Protein AF-A0A3S4XU79-F1 (afdb_monomer_lite)

Foldseek 3Di:
DFFPCRVPPQAAADQPPQPVVCCVSCVPPVHHTYGDPVVSVVSVVCVVVVVPDDDPDDDDDDDDDLVSVHVVSVVLVVVCVVCVVVVHDDDPVSPD

Structure (mmCIF, N/CA/C/O backbone):
data_AF-A0A3S4XU79-F1
#
_entry.id   AF-A0A3S4XU79-F1
#
loop_
_atom_site.group_PDB
_atom_site.id
_atom_site.type_symbol
_atom_site.label_atom_id
_atom_site.label_alt_id
_atom_site.label_comp_id
_atom_site.label_asym_id
_atom_site.label_entity_id
_atom_site.label_seq_id
_atom_site.pdbx_PDB_ins_code
_atom_site.Cartn_x
_atom_site.Cartn_y
_atom_site.Cartn_z
_atom_site.occupancy
_atom_site.B_iso_or_equiv
_atom_site.auth_seq_id
_atom_site.auth_comp_id
_atom_site.auth_asym_id
_atom_site.auth_atom_id
_atom_site.pdbx_PDB_model_num
ATOM 1 N N . MET A 1 1 ? -10.545 6.962 0.103 1.00 50.34 1 MET A N 1
ATOM 2 C CA . MET A 1 1 ? -9.859 5.781 -0.439 1.00 50.34 1 MET A CA 1
ATOM 3 C C . MET A 1 1 ? -10.010 4.726 0.638 1.00 50.34 1 MET A C 1
ATOM 5 O O . MET A 1 1 ? -9.759 5.018 1.802 1.00 50.34 1 MET A O 1
ATOM 9 N N . LYS A 1 2 ? -10.704 3.651 0.302 1.00 61.81 2 LYS A N 1
ATOM 10 C CA . LYS A 1 2 ? -11.174 2.603 1.202 1.00 61.81 2 LYS A CA 1
ATOM 11 C C . LYS A 1 2 ? -10.938 1.311 0.418 1.00 61.81 2 LYS A C 1
ATOM 13 O O . LYS A 1 2 ? -11.116 1.338 -0.801 1.00 61.81 2 LYS A O 1
ATOM 18 N N . GLY A 1 3 ? -10.548 0.213 1.071 1.00 69.06 3 GLY A N 1
ATOM 19 C CA . GLY A 1 3 ? -10.492 -1.092 0.405 1.00 69.06 3 GLY A CA 1
ATOM 20 C C . GLY A 1 3 ? -11.798 -1.397 -0.335 1.00 69.06 3 GLY A C 1
ATOM 21 O O . GLY A 1 3 ? -12.837 -0.810 -0.032 1.00 69.06 3 GLY A O 1
ATOM 22 N N . ILE A 1 4 ? -11.754 -2.295 -1.320 1.00 81.81 4 ILE A N 1
ATOM 23 C CA . ILE A 1 4 ? -12.846 -2.514 -2.292 1.00 81.81 4 ILE A CA 1
ATOM 24 C C . ILE A 1 4 ? -14.224 -2.643 -1.614 1.00 81.81 4 ILE A C 1
ATOM 26 O O . ILE A 1 4 ? -15.214 -2.108 -2.109 1.00 81.81 4 ILE A O 1
ATOM 30 N N . CYS A 1 5 ? -14.278 -3.288 -0.445 1.00 88.25 5 CYS A N 1
ATOM 31 C CA . CYS A 1 5 ? -15.508 -3.513 0.313 1.00 88.25 5 CYS A CA 1
ATOM 32 C C . CYS A 1 5 ? -15.712 -2.555 1.500 1.00 88.25 5 CYS A C 1
ATOM 34 O O . CYS A 1 5 ? -16.758 -2.600 2.132 1.00 88.25 5 CYS A O 1
ATOM 36 N N . ALA A 1 6 ? -14.769 -1.665 1.813 1.00 86.56 6 ALA A N 1
ATOM 37 C CA . ALA A 1 6 ? -14.820 -0.800 2.999 1.00 86.56 6 ALA A CA 1
ATOM 38 C C . ALA A 1 6 ? -15.894 0.311 2.933 1.00 86.56 6 ALA A C 1
ATOM 40 O O . ALA A 1 6 ? -16.130 1.024 3.914 1.00 86.56 6 ALA A O 1
ATOM 41 N N . ALA A 1 7 ? -16.539 0.499 1.779 1.00 86.44 7 ALA A N 1
ATOM 42 C CA . ALA A 1 7 ? -17.719 1.353 1.648 1.00 86.44 7 ALA A CA 1
ATOM 43 C C . ALA A 1 7 ? -19.026 0.656 2.075 1.00 86.44 7 ALA A C 1
ATOM 45 O O . ALA A 1 7 ? -20.024 1.340 2.292 1.00 86.44 7 ALA A O 1
ATOM 46 N N . LEU A 1 8 ? -19.028 -0.676 2.192 1.00 88.69 8 LEU A N 1
ATOM 47 C CA . LEU A 1 8 ? -20.191 -1.447 2.621 1.00 88.69 8 LEU A CA 1
ATOM 48 C C . LEU A 1 8 ? -20.352 -1.323 4.140 1.00 88.69 8 LEU A C 1
ATOM 50 O O . LEU A 1 8 ? -19.397 -1.512 4.887 1.00 88.69 8 LEU A O 1
ATOM 54 N N . SER A 1 9 ? -21.561 -0.990 4.593 1.00 86.25 9 SER A N 1
ATOM 55 C CA . SER A 1 9 ? -21.852 -0.691 6.003 1.00 86.25 9 SER A CA 1
ATOM 56 C C . SER A 1 9 ? -21.736 -1.892 6.943 1.00 86.25 9 SER A C 1
ATOM 58 O O . SER A 1 9 ? -21.676 -1.710 8.150 1.00 86.25 9 SER A O 1
ATOM 60 N N . ASP A 1 10 ? -21.748 -3.102 6.396 1.00 87.50 10 ASP A N 1
ATOM 61 C CA . ASP A 1 10 ? -21.720 -4.389 7.095 1.00 87.50 10 ASP A CA 1
ATOM 62 C C . ASP A 1 10 ? -20.438 -5.190 6.809 1.00 87.50 10 ASP A C 1
ATOM 64 O O . ASP A 1 10 ? -20.378 -6.404 7.020 1.00 87.50 10 ASP A O 1
ATOM 68 N N . VAL A 1 11 ? -19.403 -4.511 6.308 1.00 91.06 11 VAL A N 1
ATOM 69 C CA . VAL A 1 11 ? -18.058 -5.067 6.163 1.00 91.06 11 VAL A CA 1
ATOM 70 C C . VAL A 1 11 ? -17.113 -4.308 7.093 1.00 91.06 11 VAL A C 1
ATOM 72 O O . VAL A 1 11 ? -16.860 -3.123 6.854 1.00 91.06 11 VAL A O 1
ATOM 75 N N . PRO A 1 12 ? -16.545 -4.966 8.122 1.00 91.94 12 PRO A N 1
ATOM 76 C CA . PRO A 1 12 ? -15.596 -4.315 9.009 1.00 91.94 12 PRO A CA 1
ATOM 77 C C . PRO A 1 12 ? -14.314 -3.957 8.253 1.00 91.94 12 PRO A C 1
ATOM 79 O O . PRO A 1 12 ? -13.838 -4.701 7.385 1.00 91.94 12 PRO A O 1
ATOM 82 N N . VAL A 1 13 ? -13.747 -2.803 8.600 1.00 92.31 13 VAL A N 1
ATOM 83 C CA . VAL A 1 13 ? -12.478 -2.315 8.059 1.00 92.31 13 VAL A CA 1
ATOM 84 C C . VAL A 1 13 ? -11.408 -2.482 9.124 1.00 92.31 13 VAL A C 1
ATOM 86 O O . VAL A 1 13 ? -11.394 -1.729 10.092 1.00 92.31 13 VAL A O 1
ATOM 89 N N . VAL A 1 14 ? -10.519 -3.456 8.959 1.00 93.50 14 VAL A N 1
ATOM 90 C CA . VAL A 1 14 ? -9.618 -3.884 10.037 1.00 93.50 14 VAL A CA 1
ATOM 91 C C . VAL A 1 14 ? -8.165 -3.651 9.661 1.00 93.50 14 VAL A C 1
ATOM 93 O O . VAL A 1 14 ? -7.701 -4.126 8.627 1.00 93.50 14 VAL A O 1
ATOM 96 N N . VAL A 1 15 ? -7.437 -2.963 10.538 1.00 93.81 15 VAL A N 1
ATOM 97 C CA . VAL A 1 15 ? -5.976 -3.002 10.614 1.00 93.81 15 VAL A CA 1
ATOM 98 C C . VAL A 1 15 ? -5.618 -3.965 11.751 1.00 93.81 15 VAL A C 1
ATOM 100 O O . VAL A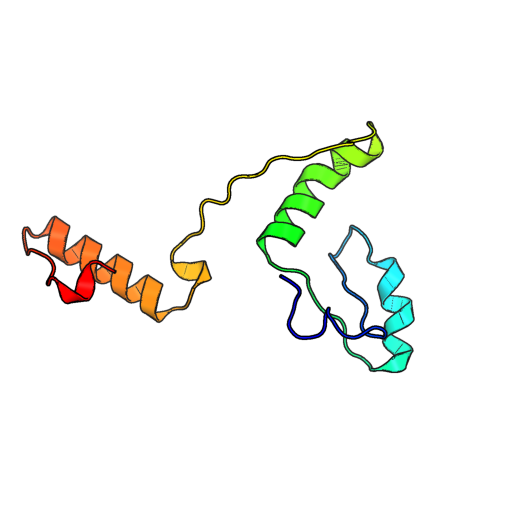 1 15 ? -5.978 -3.697 12.905 1.00 93.81 15 VAL A O 1
ATOM 103 N N . PRO A 1 16 ? -4.929 -5.087 11.465 1.00 91.19 16 PRO A N 1
ATOM 104 C CA . PRO A 1 16 ? -4.480 -6.014 12.503 1.00 91.19 16 PRO A CA 1
ATOM 105 C C . PRO A 1 16 ? -3.747 -5.277 13.627 1.00 91.19 16 PRO A C 1
ATOM 107 O O . PRO A 1 16 ? -3.060 -4.299 13.347 1.00 91.19 16 PRO A O 1
ATOM 110 N N . THR A 1 17 ? -3.918 -5.735 14.871 1.00 91.06 17 THR A N 1
ATOM 111 C CA . THR A 1 17 ? -3.400 -5.131 16.121 1.00 91.06 17 THR A CA 1
ATOM 112 C C . THR A 1 17 ? -3.925 -3.742 16.511 1.00 91.06 17 THR A C 1
ATOM 114 O O . THR A 1 17 ? -3.714 -3.334 17.653 1.00 91.06 17 THR A O 1
ATOM 117 N N . ILE A 1 18 ? -4.650 -3.034 15.638 1.00 93.69 18 ILE A N 1
ATOM 118 C CA . ILE A 1 18 ? -5.245 -1.720 15.949 1.00 93.69 18 ILE A CA 1
ATOM 119 C C . ILE A 1 18 ? -6.710 -1.853 16.356 1.00 93.69 18 ILE A C 1
ATOM 121 O O . ILE A 1 18 ? -7.108 -1.356 17.407 1.00 93.69 18 ILE A O 1
ATOM 125 N N . ASN A 1 19 ? -7.510 -2.531 15.535 1.00 93.00 19 ASN A N 1
ATOM 126 C CA . ASN A 1 19 ? -8.946 -2.713 15.752 1.00 93.00 19 ASN A CA 1
ATOM 127 C C . ASN A 1 19 ? -9.390 -4.150 15.439 1.00 93.00 19 ASN A C 1
ATOM 129 O O . ASN A 1 19 ? -10.456 -4.400 14.889 1.00 93.00 19 ASN A O 1
ATOM 133 N N . GLU A 1 20 ? -8.556 -5.123 15.804 1.00 92.31 20 GLU A N 1
ATOM 134 C CA . GLU A 1 20 ? -8.803 -6.552 15.565 1.00 92.31 20 GLU A CA 1
ATOM 135 C C . GLU A 1 20 ? -10.102 -7.067 16.216 1.00 92.31 20 GLU A C 1
ATOM 137 O O . GLU A 1 20 ? -10.715 -8.008 15.717 1.00 92.31 20 GLU A O 1
ATOM 142 N N . GLY A 1 21 ? -10.572 -6.416 17.287 1.00 91.88 21 GLY A N 1
ATOM 143 C CA . GLY A 1 21 ? -11.859 -6.723 17.921 1.00 91.88 21 GLY A CA 1
ATOM 144 C C . GLY A 1 21 ? -13.068 -6.587 16.985 1.00 91.88 21 GLY A C 1
ATOM 145 O O . GLY A 1 21 ? -14.058 -7.296 17.170 1.00 91.88 21 GLY A O 1
ATOM 146 N N . ASP A 1 22 ? -12.967 -5.769 15.935 1.00 90.50 22 ASP A N 1
ATOM 147 C CA . ASP A 1 22 ? -14.043 -5.550 14.960 1.00 90.50 22 ASP A CA 1
ATOM 148 C C . ASP A 1 22 ? -14.294 -6.795 14.087 1.00 90.50 22 ASP A C 1
ATOM 150 O O . ASP A 1 22 ? -15.340 -6.927 13.450 1.00 90.50 22 ASP A O 1
ATOM 154 N N . LEU A 1 23 ? -13.384 -7.779 14.102 1.00 89.62 23 LEU A N 1
ATOM 155 C CA . LEU A 1 23 ? -13.575 -9.059 13.412 1.00 89.62 23 LEU A CA 1
ATOM 156 C C . LEU A 1 23 ? -14.776 -9.857 13.939 1.00 89.62 23 LEU A C 1
ATOM 158 O O . LEU A 1 23 ? -15.258 -10.753 13.247 1.00 89.62 23 LEU A O 1
ATOM 162 N N . VAL A 1 24 ? -15.313 -9.541 15.122 1.00 85.19 24 VAL A N 1
ATOM 163 C CA . VAL A 1 24 ? -16.560 -10.155 15.616 1.00 85.19 24 VAL A CA 1
ATOM 164 C C . VAL A 1 24 ? -17.747 -9.857 14.682 1.00 85.19 24 VAL A C 1
ATOM 166 O O . VAL A 1 24 ? -18.665 -10.678 14.575 1.00 85.19 24 VAL A O 1
ATOM 169 N N . GLU A 1 25 ? -17.708 -8.741 13.947 1.00 76.19 25 GLU A N 1
ATOM 170 C CA . GLU A 1 25 ? -18.748 -8.334 12.993 1.00 76.19 25 GLU A CA 1
ATOM 171 C C . GLU A 1 25 ? -18.728 -9.130 11.674 1.00 76.19 25 GLU A C 1
ATOM 173 O O . GLU A 1 25 ? -19.690 -9.074 10.905 1.00 76.19 25 GLU A O 1
ATOM 178 N N . LEU A 1 26 ? -17.707 -9.972 11.443 1.00 79.88 26 LEU A N 1
ATOM 179 C CA . LEU A 1 26 ? -17.594 -10.842 10.259 1.00 79.88 26 LEU A CA 1
ATOM 180 C C . LEU A 1 26 ? -18.818 -11.735 10.012 1.00 79.88 26 LEU A C 1
ATOM 182 O O . LEU A 1 26 ? -19.026 -12.195 8.890 1.00 79.88 26 LEU A O 1
ATOM 186 N N . ARG A 1 27 ? -19.643 -11.975 11.035 1.00 73.94 27 ARG A N 1
ATOM 187 C CA . ARG A 1 27 ? -20.808 -12.871 10.984 1.00 73.94 27 ARG A CA 1
ATOM 188 C C . ARG A 1 27 ? -21.879 -12.457 9.969 1.00 73.94 27 ARG A C 1
ATOM 190 O O . ARG A 1 27 ? -22.711 -13.293 9.629 1.00 73.94 27 ARG A O 1
ATOM 197 N N . GLN A 1 28 ? -21.886 -11.206 9.500 1.00 76.94 28 GLN A N 1
ATOM 198 C CA . GLN A 1 28 ? -22.915 -10.712 8.575 1.00 76.94 28 GLN A CA 1
ATOM 199 C C . GLN A 1 28 ? -22.654 -11.111 7.113 1.00 76.94 28 GLN A C 1
ATOM 201 O O . GLN A 1 28 ? -23.585 -11.504 6.412 1.00 76.94 28 GLN A O 1
ATOM 206 N N . ARG A 1 29 ? -21.394 -11.043 6.651 1.00 84.00 29 ARG A N 1
ATOM 207 C CA . ARG A 1 29 ? -21.020 -11.316 5.246 1.00 84.00 29 ARG A CA 1
ATOM 208 C C . ARG A 1 29 ? -19.857 -12.287 5.048 1.00 84.00 29 ARG A C 1
ATOM 210 O O . ARG A 1 29 ? -19.621 -12.694 3.916 1.00 84.00 29 ARG A O 1
ATOM 217 N N . ASN A 1 30 ? -19.131 -12.651 6.105 1.00 90.25 30 ASN A N 1
ATOM 218 C CA . ASN A 1 30 ? -17.845 -13.358 6.029 1.00 90.25 30 ASN A CA 1
ATOM 219 C C . ASN A 1 30 ? -16.800 -12.625 5.162 1.00 90.25 30 ASN A C 1
ATOM 221 O O . ASN A 1 30 ? -15.965 -13.253 4.516 1.00 90.25 30 ASN A O 1
ATOM 225 N N . ILE A 1 31 ? -16.858 -11.291 5.133 1.00 91.06 31 ILE A N 1
ATOM 226 C CA . ILE A 1 31 ? -15.931 -10.426 4.397 1.00 91.06 31 ILE A CA 1
ATOM 227 C C . ILE A 1 31 ? -15.370 -9.408 5.383 1.00 91.06 31 ILE A C 1
ATOM 229 O O . ILE A 1 31 ? -16.133 -8.784 6.114 1.00 91.06 31 ILE A O 1
ATOM 233 N N . VAL A 1 32 ? -14.055 -9.209 5.356 1.00 91.38 32 VAL A N 1
ATOM 234 C CA . VAL A 1 32 ? -13.360 -8.091 6.006 1.00 91.38 32 VAL A CA 1
ATOM 235 C C . VAL A 1 32 ? -12.646 -7.282 4.932 1.00 91.38 32 VAL A C 1
ATOM 237 O O . VAL A 1 32 ? -12.144 -7.846 3.957 1.00 91.38 32 VAL A O 1
ATOM 240 N N . SER A 1 33 ? -12.601 -5.963 5.092 1.00 92.38 33 SER A N 1
ATOM 241 C CA . SER A 1 33 ? -11.811 -5.094 4.225 1.00 92.38 33 SER A CA 1
ATOM 242 C C . SER A 1 33 ? -10.563 -4.614 4.954 1.00 92.38 33 SER A C 1
ATOM 244 O O . SER A 1 33 ? -10.629 -4.160 6.092 1.00 92.38 33 SER A O 1
ATOM 246 N N . LEU A 1 34 ? -9.428 -4.626 4.265 1.00 89.69 34 LEU A N 1
ATOM 247 C CA . LEU A 1 34 ? -8.247 -3.879 4.688 1.00 89.69 34 LEU A CA 1
ATOM 248 C C . LEU A 1 34 ? -8.399 -2.416 4.216 1.00 89.69 34 LEU A C 1
ATOM 250 O O . LEU A 1 34 ? -8.926 -2.201 3.116 1.00 89.69 34 LEU A O 1
ATOM 254 N N . PRO A 1 35 ? -7.991 -1.400 4.996 1.00 91.44 35 PRO A N 1
ATOM 255 C CA . 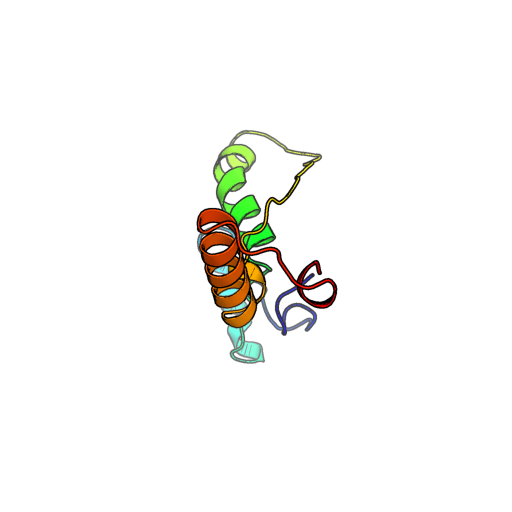PRO A 1 35 ? -7.824 -0.048 4.468 1.00 91.44 35 PRO A CA 1
ATOM 256 C C . PRO A 1 35 ? -6.696 0.018 3.430 1.00 91.44 35 PRO A C 1
ATOM 258 O O . PRO A 1 35 ? -5.917 -0.920 3.271 1.00 91.44 35 PRO A O 1
ATOM 261 N N . ASP A 1 36 ? -6.558 1.166 2.764 1.00 90.12 36 ASP A N 1
ATOM 262 C CA . ASP A 1 36 ? -5.409 1.416 1.895 1.00 90.12 36 ASP A CA 1
ATOM 263 C C . ASP A 1 36 ? -4.069 1.197 2.630 1.00 90.12 36 ASP A C 1
ATOM 265 O O . ASP A 1 36 ? -3.969 1.484 3.835 1.00 90.12 36 ASP A O 1
ATOM 269 N N . PRO A 1 37 ? -3.016 0.728 1.931 1.00 91.19 37 PRO A N 1
ATOM 270 C CA . PRO A 1 37 ? -1.717 0.467 2.545 1.00 91.19 37 PRO A CA 1
ATOM 271 C C . PRO A 1 37 ? -1.142 1.675 3.292 1.00 91.19 37 PRO A C 1
ATOM 273 O O . PRO A 1 37 ? -0.599 1.506 4.382 1.00 91.19 37 PRO A O 1
ATOM 276 N N . GLN A 1 38 ? -1.310 2.896 2.769 1.00 92.31 38 GLN A N 1
ATOM 277 C CA . GLN A 1 38 ? -0.811 4.117 3.417 1.00 92.31 38 GLN A CA 1
ATOM 278 C C . GLN A 1 38 ? -1.538 4.402 4.731 1.00 92.31 38 GLN A C 1
ATOM 280 O O . GLN A 1 38 ? -0.912 4.807 5.707 1.00 92.31 38 GLN A O 1
ATOM 285 N N . VAL A 1 39 ? -2.854 4.174 4.768 1.00 92.00 39 VAL A N 1
ATOM 286 C CA . VAL A 1 39 ? -3.665 4.368 5.977 1.00 92.00 39 VAL A CA 1
ATOM 287 C C . VAL A 1 39 ? -3.276 3.336 7.026 1.00 92.00 39 VAL A C 1
ATOM 289 O O . VAL A 1 39 ? -3.052 3.697 8.178 1.00 92.00 39 VAL A O 1
ATOM 292 N N . SER A 1 40 ? -3.131 2.073 6.621 1.00 92.75 40 SER A N 1
ATOM 293 C CA . SER A 1 40 ? -2.710 0.987 7.513 1.00 92.75 40 SER A CA 1
ATOM 294 C C . SER A 1 40 ? -1.312 1.241 8.087 1.00 92.75 40 SER A C 1
ATOM 296 O O . SER A 1 40 ? -1.105 1.119 9.294 1.00 92.75 40 SER A O 1
ATOM 298 N N . GLN A 1 41 ? -0.364 1.662 7.243 1.00 94.06 41 GLN A N 1
ATOM 299 C CA . GLN A 1 41 ? 0.997 2.004 7.658 1.00 94.06 41 GLN A CA 1
ATOM 300 C C . GLN A 1 41 ? 1.009 3.177 8.643 1.00 94.06 41 GLN A C 1
ATOM 302 O O . GLN A 1 41 ? 1.683 3.105 9.670 1.00 94.06 41 GLN A O 1
ATOM 307 N N . LEU A 1 42 ? 0.251 4.239 8.352 1.00 95.19 42 LEU A N 1
ATOM 308 C CA . LEU A 1 42 ? 0.148 5.394 9.236 1.00 95.19 42 LEU A CA 1
ATOM 309 C C . LEU A 1 42 ? -0.484 5.004 10.575 1.00 95.19 42 LEU A C 1
ATOM 311 O O . LEU A 1 42 ? 0.080 5.335 11.612 1.00 95.19 42 LEU A O 1
ATOM 315 N N . ALA A 1 43 ? -1.597 4.264 10.563 1.00 93.75 43 ALA A N 1
ATOM 316 C CA . ALA A 1 43 ? -2.289 3.806 11.767 1.00 93.75 43 ALA A CA 1
ATOM 317 C C . ALA A 1 43 ? -1.367 2.986 12.684 1.00 93.75 43 ALA A C 1
ATOM 319 O O . ALA A 1 43 ? -1.290 3.259 13.882 1.00 93.75 43 ALA A O 1
ATOM 320 N N . LEU A 1 44 ? -0.613 2.037 12.119 1.00 95.00 44 LEU A N 1
ATOM 321 C CA . LEU A 1 44 ? 0.373 1.254 12.868 1.00 95.00 44 LEU A CA 1
ATOM 322 C C . LEU A 1 44 ? 1.491 2.134 13.440 1.00 95.00 44 LEU A C 1
ATOM 324 O O . LEU A 1 44 ? 1.849 1.982 14.607 1.00 95.00 44 LEU A O 1
ATOM 328 N N . ALA A 1 45 ? 2.017 3.074 12.650 1.00 95.06 45 ALA A N 1
ATOM 329 C CA . ALA A 1 45 ? 3.105 3.952 13.075 1.00 95.06 45 ALA A CA 1
ATOM 330 C C . ALA A 1 45 ? 2.697 4.909 14.208 1.00 95.06 45 ALA A C 1
ATOM 332 O O . ALA A 1 45 ? 3.494 5.166 15.110 1.00 95.06 45 ALA A O 1
ATOM 333 N N . ILE A 1 46 ? 1.465 5.429 14.183 1.00 95.31 46 ILE A N 1
ATOM 334 C CA . ILE A 1 46 ? 0.980 6.378 15.197 1.00 95.31 46 ILE A CA 1
ATOM 335 C C . ILE A 1 46 ? 0.373 5.702 16.428 1.00 95.31 46 ILE A C 1
ATOM 337 O O . ILE A 1 46 ? 0.219 6.363 17.453 1.00 95.31 46 ILE A O 1
ATOM 341 N N . SER A 1 47 ? 0.020 4.417 16.352 1.00 94.12 47 SER A N 1
ATOM 342 C CA . SER A 1 47 ? -0.677 3.702 17.430 1.00 94.12 47 SER A CA 1
ATOM 343 C C . SER A 1 47 ? -0.009 3.846 18.808 1.00 94.12 47 SER A C 1
ATOM 345 O O . SER A 1 47 ? -0.702 4.226 19.754 1.00 94.12 47 SER A O 1
ATOM 347 N N . PRO A 1 48 ? 1.325 3.697 18.957 1.00 94.00 48 PRO A N 1
ATOM 348 C CA . PRO A 1 48 ? 1.977 3.910 20.252 1.00 94.00 48 PRO A CA 1
ATOM 349 C C . PRO A 1 48 ? 1.852 5.351 20.777 1.00 94.00 48 PRO A C 1
ATOM 351 O O . PRO A 1 48 ? 1.785 5.579 21.984 1.00 94.00 48 PRO A O 1
ATOM 354 N N . LEU A 1 49 ? 1.802 6.343 19.883 1.00 94.75 49 LEU A N 1
ATOM 355 C CA . LEU A 1 49 ? 1.663 7.752 20.263 1.00 94.75 49 LEU A CA 1
ATOM 356 C C . LEU A 1 49 ? 0.242 8.065 20.742 1.00 94.75 49 LEU A C 1
ATOM 358 O O . LEU A 1 49 ? 0.077 8.798 21.718 1.00 94.75 49 LEU A O 1
ATOM 362 N N . LEU A 1 50 ? -0.772 7.457 20.119 1.00 92.56 50 LEU A N 1
ATOM 363 C CA . LEU A 1 50 ? -2.174 7.583 20.535 1.00 92.56 50 LEU A CA 1
ATOM 364 C C . LEU A 1 50 ? -2.436 7.007 21.935 1.00 92.56 50 LEU A C 1
ATOM 366 O O . LEU A 1 50 ? -3.353 7.452 22.619 1.00 92.56 50 LEU A O 1
ATOM 370 N N . GLN A 1 51 ? -1.623 6.048 22.391 1.00 91.81 51 GLN A N 1
ATOM 371 C CA . GLN A 1 51 ? -1.730 5.490 23.747 1.00 91.81 51 GLN A CA 1
ATOM 372 C C . GLN A 1 51 ? -1.246 6.452 24.840 1.00 91.81 51 GLN A C 1
ATOM 374 O O . GLN A 1 51 ? -1.581 6.274 26.009 1.00 91.81 51 GLN A O 1
ATOM 379 N N . THR A 1 52 ? -0.443 7.455 24.481 1.00 95.38 52 THR A N 1
ATOM 380 C CA . THR A 1 52 ? 0.201 8.364 25.444 1.00 95.38 52 THR A CA 1
ATOM 381 C C . THR A 1 52 ? -0.241 9.814 25.287 1.00 95.38 52 THR A C 1
ATOM 383 O O . THR A 1 52 ? -0.104 10.603 26.221 1.00 95.38 52 THR A O 1
ATOM 386 N N . THR A 1 53 ? -0.784 10.180 24.126 1.00 94.81 53 THR A N 1
ATOM 387 C CA . THR A 1 53 ? -1.152 11.556 23.788 1.00 94.81 53 THR A CA 1
ATOM 388 C C . THR A 1 53 ? -2.407 11.598 22.925 1.00 94.81 53 THR A C 1
ATOM 390 O O . THR A 1 53 ? -2.676 10.687 22.145 1.00 94.81 53 THR A O 1
ATOM 393 N N . ASN A 1 54 ? -3.171 12.686 23.039 1.00 94.56 54 ASN A N 1
ATOM 394 C CA . ASN A 1 54 ? -4.303 12.934 22.155 1.00 94.56 54 ASN A CA 1
ATOM 395 C C . ASN A 1 54 ? -3.830 13.695 20.908 1.00 94.56 54 ASN A C 1
ATOM 397 O O . ASN A 1 54 ? -3.422 14.854 21.005 1.00 94.56 54 ASN A O 1
ATOM 401 N N . ILE A 1 55 ? -3.887 13.046 19.745 1.00 94.56 55 ILE A N 1
ATOM 402 C CA . ILE A 1 55 ? -3.518 13.643 18.458 1.00 94.56 55 ILE A CA 1
ATOM 403 C C . ILE A 1 55 ? -4.781 14.197 17.800 1.00 94.56 55 ILE A C 1
ATOM 405 O O . ILE A 1 55 ? -5.686 13.447 17.449 1.00 94.56 55 ILE A O 1
ATOM 409 N N . THR A 1 56 ? -4.833 15.512 17.599 1.00 95.69 56 THR A N 1
ATOM 410 C CA . THR A 1 56 ? -5.986 16.180 16.971 1.00 95.69 56 THR A CA 1
ATOM 411 C C . THR A 1 56 ? -5.848 16.320 15.459 1.00 95.69 56 THR A C 1
ATOM 413 O O . THR A 1 56 ? -6.855 16.443 14.765 1.00 95.69 56 THR A O 1
ATOM 416 N N . GLN A 1 57 ? -4.619 16.312 14.935 1.00 95.19 57 GLN A N 1
ATOM 417 C CA . GLN A 1 57 ? -4.360 16.520 13.515 1.00 95.19 57 GLN A CA 1
ATOM 418 C C . GLN A 1 57 ? -3.057 15.857 13.069 1.00 95.19 57 GLN A C 1
ATOM 420 O O . GLN A 1 57 ? -2.050 15.899 13.774 1.00 95.19 57 GLN A O 1
ATOM 425 N N . ILE A 1 58 ? -3.081 15.277 11.868 1.00 94.06 58 ILE A N 1
ATOM 426 C CA . ILE A 1 58 ? -1.922 14.664 11.219 1.00 94.06 58 ILE A CA 1
ATOM 427 C C . ILE A 1 58 ? -1.821 15.223 9.801 1.00 94.06 58 ILE A C 1
ATOM 429 O O . ILE A 1 58 ? -2.794 15.203 9.049 1.00 94.06 58 ILE A O 1
ATOM 433 N N . PHE A 1 59 ? -0.632 15.694 9.434 1.00 96.06 59 PHE A N 1
ATOM 434 C CA . PHE A 1 59 ? -0.269 15.959 8.047 1.00 96.06 59 PHE A CA 1
ATOM 435 C C . PHE A 1 59 ? 0.665 14.857 7.566 1.00 96.06 59 PHE A C 1
ATOM 437 O O . PHE A 1 59 ? 1.588 14.457 8.276 1.00 96.06 59 PHE A O 1
ATOM 444 N N . THR A 1 60 ? 0.432 14.350 6.361 1.00 94.25 60 THR A N 1
ATOM 445 C CA . THR A 1 60 ? 1.237 13.266 5.796 1.00 94.25 60 THR A CA 1
ATOM 446 C C . THR A 1 60 ? 1.456 13.507 4.314 1.00 94.25 60 THR A C 1
ATOM 448 O O . THR A 1 60 ? 0.520 13.832 3.588 1.00 94.25 60 THR A O 1
ATOM 451 N N . THR A 1 61 ? 2.695 13.304 3.874 1.00 95.94 61 THR A N 1
ATOM 452 C CA . THR A 1 61 ? 3.077 13.261 2.462 1.00 95.94 61 THR A CA 1
ATOM 453 C C . THR A 1 61 ? 3.523 11.842 2.149 1.00 95.94 61 THR A C 1
ATOM 455 O O . THR A 1 61 ? 4.427 11.321 2.801 1.00 95.94 61 THR A O 1
ATOM 458 N N . SER A 1 62 ? 2.894 11.205 1.166 1.00 93.69 62 SER A N 1
ATOM 459 C CA . SER A 1 62 ? 3.260 9.853 0.742 1.00 93.69 62 SER A CA 1
ATOM 460 C C . SER A 1 62 ? 4.235 9.900 -0.431 1.00 93.69 62 SER A C 1
ATOM 462 O O . SER A 1 62 ? 3.955 10.530 -1.447 1.00 93.69 62 SER A O 1
ATOM 464 N N . LEU A 1 63 ? 5.356 9.191 -0.304 1.00 95.50 63 LEU A N 1
ATOM 465 C CA . LEU A 1 63 ? 6.283 8.914 -1.401 1.00 95.50 63 LEU A CA 1
ATOM 466 C C . LEU A 1 63 ? 6.067 7.465 -1.832 1.00 95.50 63 LEU A C 1
ATOM 468 O O . LEU A 1 63 ? 6.539 6.538 -1.176 1.00 95.50 63 LEU A O 1
ATOM 472 N N . LEU A 1 64 ? 5.265 7.271 -2.877 1.00 94.12 64 LEU A N 1
ATOM 473 C CA . LEU A 1 64 ? 4.823 5.940 -3.283 1.00 94.12 64 LEU A CA 1
ATOM 474 C C . LEU A 1 64 ? 5.825 5.308 -4.260 1.00 94.12 64 LEU A C 1
ATOM 476 O O . LEU A 1 64 ? 6.222 5.963 -5.225 1.00 94.12 64 LEU A O 1
ATOM 480 N N . PRO A 1 65 ? 6.236 4.047 -4.042 1.00 95.06 65 PRO A N 1
ATOM 481 C CA . PRO A 1 65 ? 7.090 3.336 -4.986 1.00 95.06 65 PRO A CA 1
ATOM 482 C C . PRO A 1 65 ? 6.307 2.947 -6.249 1.00 95.06 65 PRO A C 1
ATOM 484 O O . PRO A 1 65 ? 5.090 2.785 -6.201 1.00 95.06 65 PRO A O 1
ATOM 487 N N . ALA A 1 66 ? 7.005 2.677 -7.357 1.00 95.31 66 ALA A N 1
ATOM 488 C CA . ALA A 1 66 ? 6.390 2.161 -8.590 1.00 95.31 66 ALA A CA 1
ATOM 489 C C . ALA A 1 66 ? 5.568 0.876 -8.367 1.00 95.31 66 ALA A C 1
ATOM 491 O O . ALA A 1 66 ? 4.543 0.670 -9.013 1.00 95.31 66 ALA A O 1
ATOM 492 N N . SER A 1 67 ? 5.979 0.040 -7.406 1.00 95.12 67 SER A N 1
ATOM 493 C CA . SER A 1 67 ? 5.269 -1.186 -7.023 1.00 95.12 67 SER A CA 1
ATOM 494 C C . SER A 1 67 ? 3.890 -0.946 -6.419 1.00 95.12 67 SER A C 1
ATOM 496 O O . SER A 1 67 ? 3.091 -1.876 -6.375 1.00 95.12 67 SER A O 1
ATOM 498 N N . TYR A 1 68 ? 3.596 0.278 -5.972 1.00 93.00 68 TYR A N 1
ATOM 499 C CA . TYR A 1 68 ? 2.262 0.639 -5.512 1.00 93.00 68 TYR A CA 1
ATOM 500 C C . TYR A 1 68 ? 1.233 0.600 -6.648 1.00 93.00 68 TYR A C 1
ATOM 502 O O . TYR A 1 68 ? 0.072 0.287 -6.405 1.00 93.00 68 TYR A O 1
ATOM 510 N N . GLN A 1 69 ? 1.657 0.904 -7.878 1.00 91.50 69 GLN A N 1
ATOM 511 C CA . GLN A 1 69 ? 0.753 0.973 -9.017 1.00 91.50 69 GLN A CA 1
ATOM 512 C C . GLN A 1 69 ? 0.453 -0.422 -9.571 1.00 91.50 69 GLN A C 1
ATOM 514 O O . GLN A 1 69 ? -0.684 -0.884 -9.507 1.00 91.50 69 GLN A O 1
ATOM 519 N N . ASN A 1 70 ? 1.464 -1.094 -10.125 1.00 93.25 70 ASN A N 1
ATOM 520 C CA . ASN A 1 70 ? 1.396 -2.477 -10.599 1.00 93.25 70 ASN A CA 1
ATOM 521 C C . ASN A 1 70 ? 2.798 -2.975 -11.011 1.00 93.25 70 ASN A C 1
ATOM 523 O O . ASN A 1 70 ? 3.781 -2.231 -10.998 1.00 93.25 70 ASN A O 1
ATOM 527 N N . GLY A 1 71 ? 2.895 -4.251 -11.399 1.00 95.31 71 GLY A N 1
ATOM 528 C CA . GLY A 1 71 ? 4.151 -4.848 -11.867 1.00 95.31 71 GLY A CA 1
ATOM 529 C C . GLY A 1 71 ? 4.669 -4.277 -13.194 1.00 95.31 71 GLY A C 1
ATOM 530 O O . GLY A 1 71 ? 5.876 -4.256 -13.418 1.00 95.31 71 GLY A O 1
ATOM 531 N N . GLU A 1 72 ? 3.790 -3.770 -14.059 1.00 95.62 72 GLU A N 1
ATOM 532 C CA . GLU A 1 72 ? 4.186 -3.139 -15.322 1.00 95.62 72 GLU A CA 1
ATOM 533 C C . GLU A 1 72 ? 4.930 -1.822 -15.071 1.00 95.62 72 GLU A C 1
ATOM 535 O O . GLU A 1 72 ? 5.994 -1.605 -15.645 1.00 95.62 72 GLU A O 1
ATOM 540 N N . THR A 1 73 ? 4.455 -0.990 -14.139 1.00 94.88 73 THR A N 1
ATOM 541 C CA . THR A 1 73 ? 5.135 0.246 -13.721 1.00 94.88 73 THR A CA 1
ATOM 542 C C . THR A 1 73 ? 6.510 -0.040 -13.116 1.00 94.88 73 THR A C 1
ATOM 544 O O . THR A 1 73 ? 7.452 0.717 -13.348 1.00 94.88 73 THR A O 1
ATOM 547 N N . VAL A 1 74 ? 6.668 -1.153 -12.388 1.00 97.12 74 VAL A N 1
ATOM 548 C CA . VAL A 1 74 ? 7.982 -1.592 -11.881 1.00 97.12 74 VAL A CA 1
ATOM 549 C C . VAL A 1 74 ? 8.929 -1.925 -13.033 1.00 97.12 74 VAL A C 1
ATOM 551 O O . VAL A 1 74 ? 10.054 -1.426 -13.062 1.00 97.12 74 VAL A O 1
ATOM 554 N N . ASN A 1 75 ? 8.474 -2.731 -13.995 1.00 96.25 75 ASN A N 1
ATOM 555 C CA . ASN A 1 75 ? 9.278 -3.102 -15.160 1.00 96.25 75 ASN A CA 1
ATOM 556 C C . ASN A 1 75 ? 9.623 -1.882 -16.024 1.00 96.25 75 ASN A C 1
ATOM 558 O O . ASN A 1 75 ? 10.762 -1.762 -16.475 1.00 96.25 75 ASN A O 1
ATOM 562 N N . LYS A 1 76 ? 8.674 -0.954 -16.199 1.00 94.31 76 LYS A N 1
ATOM 563 C CA . LYS A 1 76 ? 8.883 0.319 -16.895 1.00 94.31 76 LYS A CA 1
ATOM 564 C C . LYS A 1 76 ? 9.980 1.131 -16.212 1.00 94.31 76 LYS A C 1
ATOM 566 O O . LYS A 1 76 ? 10.958 1.478 -16.866 1.00 94.31 76 LYS A O 1
ATOM 571 N N . LEU A 1 77 ? 9.883 1.347 -14.898 1.00 95.56 77 LEU A N 1
ATOM 572 C CA . LEU A 1 77 ? 10.899 2.088 -14.146 1.00 95.56 77 LEU A CA 1
ATOM 573 C C . LEU A 1 77 ? 12.284 1.423 -14.246 1.00 95.56 77 LEU A C 1
ATOM 575 O O . LEU A 1 77 ? 13.288 2.108 -14.455 1.00 95.56 77 LEU A O 1
ATOM 579 N N . ALA A 1 78 ? 12.352 0.093 -14.136 1.00 96.50 78 ALA A N 1
ATOM 580 C CA . ALA A 1 78 ? 13.603 -0.651 -14.280 1.00 96.50 78 ALA A CA 1
ATOM 581 C C . ALA A 1 78 ? 14.207 -0.505 -15.690 1.00 96.50 78 ALA A C 1
ATOM 583 O O . ALA A 1 78 ? 15.401 -0.223 -15.821 1.00 96.50 78 ALA A O 1
ATOM 584 N N . GLY A 1 79 ? 13.389 -0.637 -16.739 1.00 95.19 79 GLY A N 1
ATOM 585 C CA . GLY A 1 79 ? 13.809 -0.471 -18.133 1.00 95.19 79 GLY A CA 1
ATOM 586 C C . GLY A 1 79 ? 14.277 0.951 -18.444 1.00 95.19 79 GLY A C 1
ATOM 587 O O . GLY A 1 79 ? 15.346 1.131 -19.028 1.00 95.19 79 GLY A O 1
ATOM 588 N N . GLN A 1 80 ? 13.535 1.960 -17.981 1.00 95.25 80 GLN A N 1
ATOM 58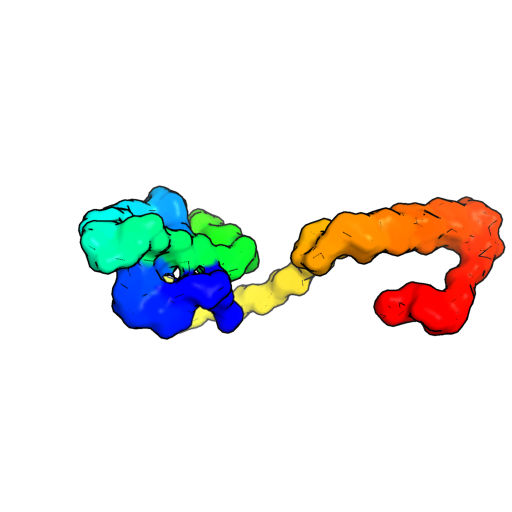9 C CA . GLN A 1 80 ? 13.907 3.371 -18.111 1.00 95.25 80 GLN A CA 1
ATOM 590 C C . GLN A 1 80 ? 15.245 3.661 -17.431 1.00 95.25 80 GLN A C 1
ATOM 592 O O . GLN A 1 80 ? 16.129 4.274 -18.029 1.00 95.25 80 GLN A O 1
ATOM 597 N N . THR A 1 81 ? 15.427 3.156 -16.208 1.00 96.19 81 THR A N 1
ATOM 598 C CA . THR A 1 81 ? 16.685 3.303 -15.467 1.00 96.19 81 THR A CA 1
ATOM 599 C C . THR A 1 81 ? 17.847 2.667 -16.233 1.00 96.19 81 THR A C 1
ATOM 601 O O . THR A 1 81 ? 18.885 3.302 -16.411 1.00 96.19 81 THR A O 1
ATOM 604 N N . ALA A 1 82 ? 17.678 1.444 -16.747 1.00 97.69 82 ALA A N 1
ATOM 605 C CA . ALA A 1 82 ? 18.712 0.760 -17.521 1.00 97.69 82 ALA A CA 1
ATOM 606 C C . ALA A 1 82 ? 19.069 1.507 -18.819 1.00 97.69 82 ALA A C 1
ATOM 608 O O . ALA A 1 82 ? 20.253 1.665 -19.118 1.00 97.69 82 ALA A O 1
ATOM 609 N N . ARG A 1 83 ? 18.079 2.004 -19.573 1.00 95.81 83 ARG A N 1
ATOM 610 C CA . ARG A 1 83 ? 18.299 2.797 -20.799 1.00 95.81 83 ARG A CA 1
ATOM 611 C C . ARG A 1 83 ? 19.098 4.065 -20.508 1.00 95.81 83 ARG A C 1
ATOM 613 O O . ARG A 1 83 ? 20.133 4.290 -21.136 1.00 95.81 83 ARG A O 1
ATOM 620 N N . LEU A 1 84 ? 18.662 4.840 -19.515 1.00 96.75 84 LEU A N 1
ATOM 621 C CA . LEU A 1 84 ? 19.309 6.096 -19.131 1.00 96.75 84 LEU A CA 1
ATOM 622 C C . LEU A 1 84 ? 20.755 5.878 -18.671 1.00 96.75 84 LEU A C 1
ATOM 624 O O . LEU A 1 84 ? 21.644 6.626 -19.076 1.00 96.75 84 LEU A O 1
ATOM 628 N N . LEU A 1 85 ? 21.018 4.817 -17.901 1.00 98.00 85 LEU A N 1
ATOM 629 C CA . LEU A 1 85 ? 22.378 4.455 -17.480 1.00 98.00 85 LEU A CA 1
ATOM 630 C C . LEU A 1 8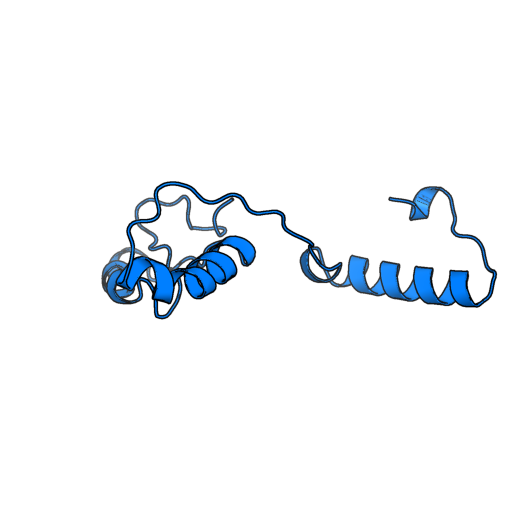5 ? 23.286 4.026 -18.646 1.00 98.00 85 LEU A C 1
ATOM 632 O O . LEU A 1 85 ? 24.505 4.058 -18.504 1.00 98.00 85 LEU A O 1
ATOM 636 N N . ASN A 1 86 ? 22.710 3.672 -19.797 1.00 97.62 86 ASN A N 1
ATOM 637 C CA . ASN A 1 86 ? 23.431 3.375 -21.035 1.00 97.62 86 ASN A CA 1
ATOM 638 C C . ASN A 1 86 ? 23.418 4.547 -22.039 1.00 97.62 86 ASN A C 1
ATOM 640 O O . ASN A 1 86 ? 23.794 4.364 -23.196 1.00 97.62 86 ASN A O 1
ATOM 644 N N . GLY A 1 87 ? 22.990 5.748 -21.628 1.00 97.00 87 GLY A N 1
ATOM 645 C CA . GLY A 1 87 ? 22.953 6.937 -22.490 1.00 97.00 87 GLY A CA 1
ATOM 646 C C . GLY A 1 87 ? 21.878 6.894 -23.582 1.00 97.00 87 GLY A C 1
ATOM 647 O O . GLY A 1 87 ? 21.922 7.695 -24.514 1.00 97.00 87 GLY A O 1
ATOM 648 N N . ILE A 1 88 ? 20.922 5.969 -23.479 1.00 96.75 88 ILE A N 1
ATOM 649 C CA . ILE A 1 88 ? 19.808 5.839 -24.418 1.00 96.75 88 ILE A CA 1
ATOM 650 C C . ILE A 1 88 ? 18.668 6.740 -23.915 1.00 96.75 88 ILE A C 1
ATOM 652 O O . ILE A 1 88 ? 18.186 6.516 -22.799 1.00 96.75 88 ILE A O 1
ATOM 656 N N . PRO A 1 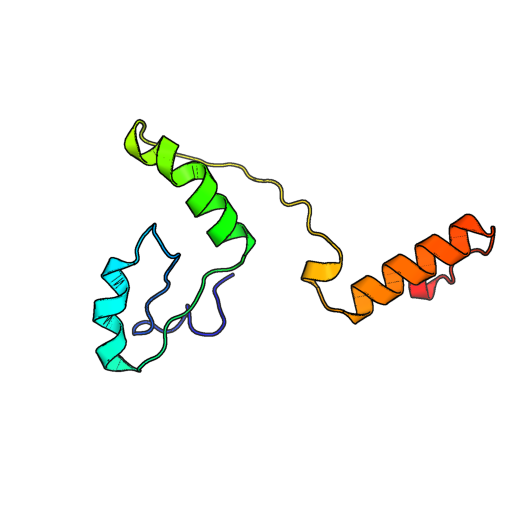89 ? 18.223 7.746 -24.693 1.00 93.19 89 PRO A N 1
ATOM 657 C CA . PRO A 1 89 ? 17.116 8.608 -24.291 1.00 93.19 89 PRO A CA 1
ATOM 658 C C . PRO A 1 89 ? 15.802 7.820 -24.203 1.00 93.19 89 PRO A C 1
ATOM 660 O O . PRO A 1 89 ? 15.640 6.777 -24.844 1.00 93.19 89 PRO A O 1
ATOM 663 N N . LEU A 1 90 ? 14.871 8.319 -23.391 1.00 92.00 90 LEU A N 1
ATOM 664 C CA . LEU A 1 90 ? 13.502 7.808 -23.328 1.00 92.00 90 LEU A CA 1
ATOM 665 C C . LEU A 1 90 ? 12.661 8.425 -24.447 1.00 92.00 90 LEU A C 1
ATOM 667 O O . LEU A 1 90 ? 12.913 9.557 -24.863 1.00 92.00 90 LEU A O 1
ATOM 671 N N . ASP A 1 91 ? 11.660 7.683 -24.904 1.00 87.00 91 ASP A N 1
ATOM 672 C CA . ASP A 1 91 ? 10.696 8.171 -25.890 1.00 87.00 91 ASP A CA 1
ATOM 673 C C . ASP A 1 91 ? 9.667 9.097 -25.211 1.00 87.00 91 ASP A C 1
ATOM 675 O O . ASP A 1 91 ? 9.376 8.942 -24.023 1.00 87.00 91 ASP A O 1
ATOM 679 N N . GLU A 1 92 ? 9.101 10.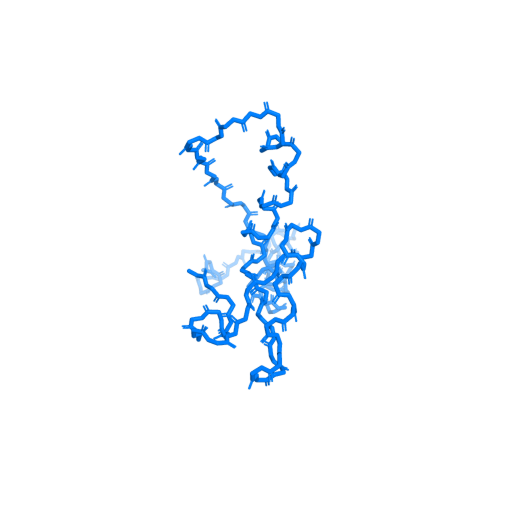073 -25.933 1.00 71.56 92 GLU A N 1
ATOM 680 C CA . GLU A 1 92 ? 8.171 11.058 -25.341 1.00 71.56 92 GLU A CA 1
ATOM 681 C C . GLU A 1 92 ? 6.932 10.406 -24.704 1.00 71.56 92 GLU A C 1
ATOM 683 O O . GLU A 1 92 ? 6.447 10.870 -23.673 1.00 71.56 92 GLU A O 1
ATOM 688 N N . GLU A 1 93 ? 6.475 9.285 -25.263 1.00 70.62 93 GLU A N 1
ATOM 689 C CA . GLU A 1 93 ? 5.350 8.487 -24.758 1.00 70.62 93 GLU A CA 1
ATOM 690 C C . GLU A 1 93 ? 5.685 7.728 -23.458 1.00 70.62 93 GLU A C 1
ATOM 692 O O . GLU A 1 93 ? 4.790 7.326 -22.712 1.00 70.62 93 GLU A O 1
ATOM 697 N N . GLU A 1 94 ? 6.971 7.553 -23.137 1.00 64.00 94 GLU A N 1
ATOM 698 C CA . GLU A 1 94 ? 7.413 6.875 -21.917 1.00 64.00 94 GLU A CA 1
ATOM 699 C C . GLU A 1 94 ? 7.549 7.821 -20.717 1.00 64.00 94 GLU A C 1
ATOM 701 O O . GLU A 1 94 ? 7.622 7.335 -19.588 1.00 64.00 94 GLU A O 1
ATOM 706 N N . ASN A 1 95 ? 7.521 9.142 -20.924 1.00 58.25 95 ASN A N 1
ATOM 707 C CA . ASN A 1 95 ? 7.749 10.157 -19.883 1.00 58.25 95 ASN A CA 1
ATOM 708 C C . ASN A 1 95 ? 6.597 10.339 -18.872 1.00 58.25 95 ASN A C 1
ATOM 710 O O . ASN A 1 95 ? 6.678 11.227 -18.022 1.00 58.25 95 ASN A O 1
ATOM 714 N N . VAL A 1 96 ? 5.540 9.526 -18.956 1.00 52.06 96 VAL A N 1
ATOM 715 C CA . VAL A 1 96 ? 4.349 9.599 -18.088 1.00 52.06 96 VAL A CA 1
ATOM 716 C C . VAL A 1 96 ? 4.279 8.436 -17.107 1.00 52.06 96 VAL A C 1
ATOM 718 O O . VAL A 1 96 ? 4.431 7.271 -17.549 1.00 52.06 96 VAL A O 1
#

InterPro domains:
  IPR036291 NAD(P)-binding domain superfamily [SSF51735] (3-62)

Secondary structure (DSSP, 8-state):
---TTTTSTTS-B--TTTSGGGGGGGGGTS--BPPPHHHHHHHHHHHHHHTTS------------GGGT-HHHHHHHHHHHHHHHTTPPPPGGG--

Sequence (96 aa):
MKGICAALSDVPVVVPTINEGDLVELRQRNIVSLPDPQVSQLALAISPLLQTTNITQIFTTSLLPASYQNGETVNKLAGQTARLLNGIPLDEEENV

Radius of gyration: 19.54 Å; chains: 1; bounding box: 46×30×51 Å

Organism: NCBI:txid758

pLDDT: mean 89.75, std 9.68, range [50.34, 98.0]